Protein AF-A0A9E7KRF9-F1 (afdb_monomer_lite)

Foldseek 3Di:
DWKAFPNHRTDDPPDDDDPVRPPDHIDDDDPPDDPPDDDDDWDWDQQVPHVVCRVVPTHTPD

Organism: NCBI:txid320322

Structure (mmCIF, N/CA/C/O backbone):
data_AF-A0A9E7KRF9-F1
#
_entry.id   AF-A0A9E7KRF9-F1
#
loop_
_atom_site.group_PDB
_atom_site.id
_atom_site.type_symbol
_atom_site.label_atom_id
_atom_site.label_alt_id
_atom_site.label_comp_id
_atom_site.label_asym_id
_atom_site.label_entity_id
_atom_site.label_seq_id
_atom_site.pdbx_PDB_ins_code
_atom_site.Cartn_x
_atom_site.Cartn_y
_atom_site.Cartn_z
_atom_site.occupancy
_atom_site.B_iso_or_equiv
_atom_site.auth_seq_id
_atom_site.auth_comp_id
_atom_site.auth_asym_id
_atom_site.auth_atom_id
_atom_site.pdbx_PDB_model_num
ATOM 1 N N . MET A 1 1 ? -1.692 5.872 12.373 1.00 90.00 1 MET A N 1
ATOM 2 C CA . MET A 1 1 ? -1.982 4.684 11.540 1.00 90.00 1 MET A CA 1
ATOM 3 C C . MET A 1 1 ? -0.755 3.798 11.555 1.00 90.00 1 MET A C 1
ATOM 5 O O . MET A 1 1 ? 0.331 4.301 11.305 1.00 90.00 1 MET A O 1
ATOM 9 N N . MET A 1 2 ? -0.924 2.519 11.868 1.00 94.81 2 MET A N 1
ATOM 10 C CA . MET A 1 2 ? 0.152 1.533 11.916 1.00 94.81 2 MET A CA 1
ATOM 11 C C . MET A 1 2 ? -0.170 0.406 10.940 1.00 94.81 2 MET A C 1
ATOM 13 O O . MET A 1 2 ? -1.285 -0.109 10.965 1.00 94.81 2 MET A O 1
ATOM 17 N N . VAL A 1 3 ? 0.780 0.040 10.077 1.00 95.94 3 VAL A N 1
ATOM 18 C CA . VAL A 1 3 ? 0.618 -1.028 9.078 1.00 95.94 3 VAL A CA 1
ATOM 19 C C . VAL A 1 3 ? 1.698 -2.073 9.301 1.00 95.94 3 VAL A C 1
ATOM 21 O O . VAL A 1 3 ? 2.883 -1.748 9.261 1.00 95.94 3 VAL A O 1
ATOM 24 N N . THR A 1 4 ? 1.295 -3.325 9.497 1.00 96.44 4 THR A N 1
ATOM 25 C CA . THR A 1 4 ? 2.215 -4.432 9.769 1.00 96.44 4 THR A CA 1
ATOM 26 C C . THR A 1 4 ? 1.928 -5.607 8.843 1.00 96.44 4 THR A C 1
ATOM 28 O O . THR A 1 4 ? 0.823 -6.151 8.844 1.00 96.44 4 THR A O 1
ATOM 31 N N . TYR A 1 5 ? 2.937 -6.040 8.089 1.00 95.56 5 TYR A N 1
ATOM 32 C CA . TYR A 1 5 ? 2.907 -7.273 7.300 1.00 95.56 5 TYR A CA 1
ATOM 33 C C . TYR A 1 5 ? 3.495 -8.445 8.098 1.00 95.56 5 TYR A C 1
ATOM 35 O O . TYR A 1 5 ? 4.412 -8.263 8.904 1.00 95.56 5 TYR A O 1
ATOM 43 N N . ASN A 1 6 ? 2.970 -9.658 7.878 1.00 87.50 6 ASN A N 1
ATOM 44 C CA . ASN A 1 6 ? 3.478 -10.918 8.450 1.00 87.50 6 ASN A CA 1
ATOM 45 C C . ASN A 1 6 ? 3.787 -10.856 9.968 1.00 87.50 6 ASN A C 1
ATOM 47 O O . ASN A 1 6 ? 4.752 -11.447 10.448 1.00 87.50 6 ASN A O 1
ATOM 51 N N . SER A 1 7 ? 2.968 -10.109 10.718 1.00 75.25 7 SER A N 1
ATOM 52 C CA . SER A 1 7 ? 3.024 -9.900 12.177 1.00 75.25 7 SER A CA 1
ATOM 53 C C . SER A 1 7 ? 4.268 -9.207 12.756 1.00 75.25 7 SER A C 1
ATOM 55 O O . SER A 1 7 ? 4.258 -8.890 13.942 1.00 75.25 7 SER A O 1
ATOM 57 N N . ASN A 1 8 ? 5.316 -8.929 11.975 1.00 86.88 8 ASN A N 1
ATOM 58 C CA . ASN A 1 8 ? 6.543 -8.300 12.489 1.00 86.88 8 ASN A CA 1
ATOM 59 C C . ASN A 1 8 ? 7.218 -7.293 11.541 1.00 86.88 8 ASN A C 1
ATOM 61 O O . ASN A 1 8 ? 8.240 -6.711 11.904 1.00 86.88 8 ASN A O 1
ATOM 65 N N . LYS A 1 9 ? 6.676 -7.064 10.340 1.00 93.56 9 LYS A N 1
ATOM 66 C CA . LYS A 1 9 ? 7.206 -6.081 9.387 1.00 93.56 9 LYS A CA 1
ATOM 67 C C . LYS A 1 9 ? 6.376 -4.807 9.443 1.00 93.56 9 LYS A C 1
ATOM 69 O O . LYS A 1 9 ? 5.392 -4.673 8.719 1.00 93.56 9 LYS A O 1
ATOM 74 N N . LEU A 1 10 ? 6.771 -3.900 10.332 1.00 95.44 10 LEU A N 1
ATOM 75 C CA . LEU A 1 10 ? 6.193 -2.563 10.418 1.00 95.44 10 LEU A CA 1
ATOM 76 C C . LEU A 1 10 ? 6.579 -1.749 9.175 1.00 95.44 10 LEU A C 1
ATOM 78 O O . LEU A 1 10 ? 7.750 -1.706 8.799 1.00 95.44 10 LEU A O 1
ATOM 82 N N . VAL A 1 11 ? 5.595 -1.101 8.557 1.00 95.81 11 VAL A N 1
ATOM 83 C CA . VAL A 1 11 ? 5.831 -0.118 7.498 1.00 95.81 11 VAL A CA 1
ATOM 84 C C . VAL A 1 11 ? 6.212 1.210 8.145 1.00 95.81 11 VAL A C 1
ATOM 86 O O . VAL A 1 11 ? 5.444 1.770 8.928 1.00 95.81 11 VAL A O 1
ATOM 89 N N . CYS A 1 12 ? 7.389 1.717 7.790 1.00 95.56 12 CYS A N 1
ATOM 90 C CA . CYS A 1 12 ? 7.894 3.024 8.199 1.00 95.56 12 CYS A CA 1
ATOM 91 C C . CYS A 1 12 ? 8.139 3.882 6.953 1.00 95.56 12 CYS A C 1
ATOM 93 O O . CYS A 1 12 ? 8.542 3.361 5.913 1.00 95.56 12 CYS A O 1
A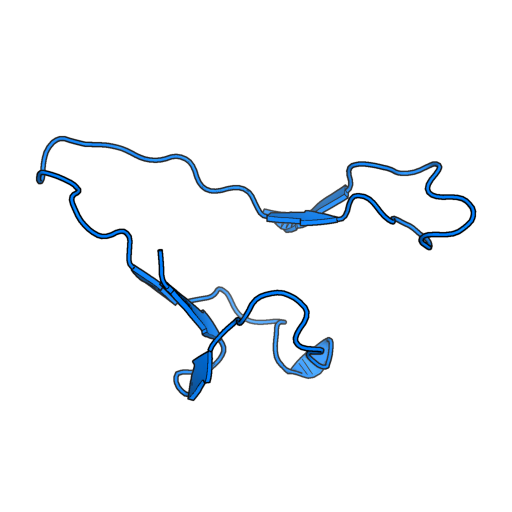TOM 95 N N . ASN A 1 13 ? 7.926 5.194 7.056 1.00 95.25 13 ASN A N 1
ATOM 96 C CA . ASN A 1 13 ? 8.064 6.103 5.917 1.00 95.25 13 ASN A CA 1
ATOM 97 C C . ASN A 1 13 ? 9.471 6.032 5.302 1.00 95.25 13 ASN A C 1
ATOM 99 O O . ASN A 1 13 ? 10.466 6.213 6.002 1.00 95.25 13 ASN A O 1
ATOM 103 N N . GLY A 1 14 ? 9.529 5.780 3.992 1.00 93.31 14 GLY A N 1
ATOM 104 C CA . GLY A 1 14 ? 10.775 5.675 3.227 1.00 93.31 14 GLY A CA 1
ATOM 105 C C . GLY A 1 14 ? 11.578 4.391 3.461 1.00 93.31 14 GLY A C 1
ATOM 106 O O . GLY A 1 14 ? 12.660 4.259 2.899 1.00 93.31 14 GLY A O 1
ATOM 107 N N . HIS A 1 15 ? 11.088 3.450 4.277 1.00 94.00 15 HIS A N 1
ATOM 108 C CA . HIS A 1 15 ? 11.787 2.192 4.519 1.00 94.00 15 HIS A CA 1
ATOM 109 C C . HIS A 1 15 ? 11.509 1.187 3.399 1.00 94.00 15 HIS A C 1
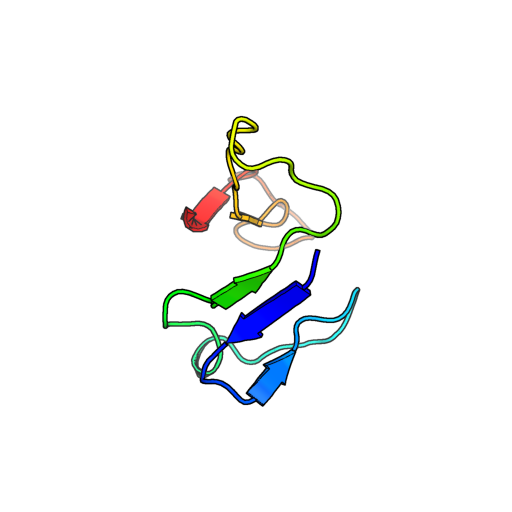ATOM 111 O O . HIS A 1 15 ? 10.356 0.894 3.081 1.00 94.00 15 HIS A O 1
ATOM 117 N N . GLU A 1 16 ? 12.573 0.625 2.834 1.00 94.31 16 GLU A N 1
ATOM 118 C CA . GLU A 1 16 ? 12.470 -0.354 1.759 1.00 94.31 16 GLU A CA 1
ATOM 119 C C . GLU A 1 16 ? 11.991 -1.713 2.291 1.00 94.31 16 GLU A C 1
ATOM 121 O O . GLU A 1 16 ? 12.403 -2.188 3.356 1.00 94.31 16 GLU A O 1
ATOM 126 N N . LEU A 1 17 ? 11.095 -2.349 1.539 1.00 93.62 17 LEU A N 1
ATOM 127 C CA . LEU A 1 17 ? 10.577 -3.679 1.826 1.00 93.62 17 LEU A CA 1
ATOM 128 C C . LEU A 1 17 ? 10.674 -4.528 0.563 1.00 93.62 17 LEU A C 1
ATOM 130 O O . LEU A 1 17 ? 10.292 -4.098 -0.521 1.00 93.62 17 LEU A O 1
ATOM 134 N N . PHE A 1 18 ? 11.143 -5.766 0.712 1.00 94.31 18 PHE A N 1
ATOM 135 C CA . PHE A 1 18 ? 11.127 -6.717 -0.394 1.00 94.31 18 PHE A CA 1
ATOM 136 C C . PHE A 1 18 ? 9.682 -7.031 -0.811 1.00 94.31 18 PHE A C 1
ATOM 138 O O . PHE A 1 18 ? 8.853 -7.271 0.073 1.00 94.31 18 PHE A O 1
ATOM 145 N N . PRO A 1 19 ? 9.383 -7.160 -2.120 1.00 94.62 19 PRO A N 1
ATOM 146 C CA . PRO A 1 19 ? 8.049 -7.538 -2.593 1.00 94.62 19 PRO A CA 1
ATOM 147 C C . PRO A 1 19 ? 7.512 -8.823 -1.944 1.00 94.62 19 PRO A C 1
ATOM 149 O O . PRO A 1 19 ? 6.341 -8.904 -1.584 1.00 94.62 19 PRO A O 1
ATOM 152 N N . SER A 1 20 ? 8.383 -9.808 -1.693 1.00 94.06 20 SER A N 1
ATOM 153 C CA . SER A 1 20 ? 8.026 -11.065 -1.015 1.00 94.06 20 SER A CA 1
ATOM 154 C C . SER A 1 20 ? 7.543 -10.877 0.429 1.00 94.06 20 SER A C 1
ATOM 156 O O . SER A 1 20 ? 6.793 -11.708 0.939 1.00 94.06 20 SER A O 1
ATOM 158 N N . ALA A 1 21 ? 7.935 -9.787 1.093 1.00 93.25 21 ALA A N 1
ATOM 159 C CA . ALA A 1 21 ? 7.529 -9.482 2.459 1.00 93.25 21 ALA A CA 1
ATOM 160 C C . ALA A 1 21 ? 6.144 -8.817 2.546 1.00 93.25 21 ALA A C 1
ATOM 162 O O . ALA A 1 21 ? 5.590 -8.767 3.644 1.00 93.25 21 ALA A O 1
ATOM 163 N N . VAL A 1 22 ? 5.586 -8.3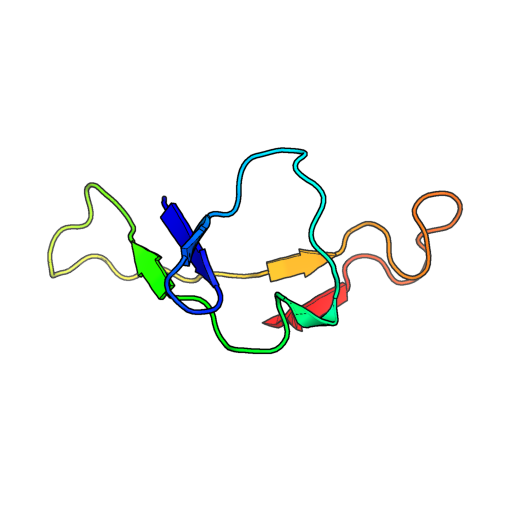39 1.424 1.00 94.44 22 VAL A N 1
ATOM 164 C CA . VAL A 1 22 ? 4.336 -7.553 1.365 1.00 94.44 22 VAL A CA 1
ATOM 165 C C . VAL A 1 22 ? 3.224 -8.212 0.533 1.00 94.44 22 VAL A C 1
ATOM 167 O O . VAL A 1 22 ? 2.246 -7.567 0.177 1.00 94.44 22 VAL A O 1
ATOM 170 N N . VAL A 1 23 ? 3.348 -9.511 0.232 1.00 93.50 23 VAL A N 1
ATOM 171 C CA . VAL A 1 23 ? 2.360 -10.263 -0.571 1.00 93.50 23 VAL A CA 1
ATOM 172 C C . VAL A 1 23 ? 1.032 -10.467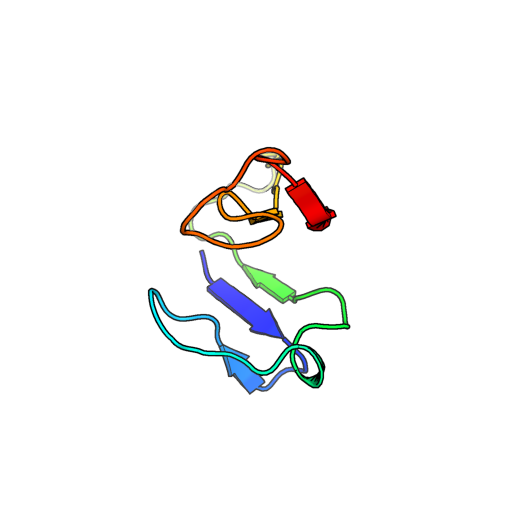 0.171 1.00 93.50 23 VAL A C 1
ATOM 174 O O . VAL A 1 23 ? -0.033 -10.507 -0.440 1.00 93.50 23 VAL A O 1
ATOM 177 N N . SER A 1 24 ? 1.085 -10.650 1.492 1.00 92.81 24 SER A N 1
ATOM 178 C CA . SER A 1 24 ? -0.094 -10.903 2.324 1.00 92.81 24 SER A CA 1
ATOM 179 C C . SER A 1 24 ? -0.812 -9.603 2.690 1.00 92.81 24 SER A C 1
ATOM 181 O O . SER A 1 24 ? -0.199 -8.546 2.773 1.00 92.81 24 SER A O 1
ATOM 183 N N . LYS A 1 25 ? -2.120 -9.666 2.962 1.00 94.25 25 LYS A N 1
ATOM 184 C CA . LYS A 1 25 ? -2.875 -8.499 3.444 1.00 94.25 25 LYS A CA 1
ATOM 185 C C . LYS A 1 25 ? -2.291 -7.993 4.780 1.00 94.25 25 LYS A C 1
ATOM 187 O O . LYS A 1 25 ? -2.121 -8.808 5.692 1.00 94.25 25 LYS A O 1
ATOM 192 N N . PRO A 1 26 ? -2.037 -6.681 4.947 1.00 95.94 26 PRO A N 1
ATOM 193 C CA . PRO A 1 26 ? -1.484 -6.163 6.190 1.00 95.94 26 PRO A CA 1
ATOM 194 C C . PRO A 1 26 ? -2.527 -6.089 7.309 1.00 95.94 26 PRO A C 1
ATOM 196 O O . PRO A 1 26 ? -3.734 -5.972 7.077 1.00 95.94 26 PRO A O 1
ATOM 199 N N . ARG A 1 27 ? -2.037 -6.070 8.549 1.00 95.06 27 ARG A N 1
ATOM 200 C CA . ARG A 1 27 ? -2.801 -5.620 9.714 1.00 95.06 27 ARG A CA 1
ATOM 201 C C . ARG A 1 27 ? -2.672 -4.106 9.819 1.00 95.06 27 ARG A C 1
ATOM 203 O O . ARG A 1 27 ? -1.555 -3.593 9.789 1.00 95.06 27 ARG A O 1
ATOM 210 N N . VAL A 1 28 ? -3.801 -3.411 9.949 1.00 93.81 28 VAL A N 1
ATOM 211 C CA . VAL A 1 28 ? -3.837 -1.948 10.045 1.00 93.81 28 VAL A CA 1
ATOM 212 C C . VAL A 1 28 ? -4.536 -1.525 11.325 1.00 93.81 28 VAL A C 1
ATOM 214 O O . VAL A 1 28 ? -5.635 -1.990 11.617 1.00 93.81 28 VAL A O 1
ATOM 217 N N . GLU A 1 29 ? -3.899 -0.629 12.066 1.00 92.75 29 GLU A N 1
ATOM 218 C CA . GLU A 1 29 ? -4.466 0.020 13.243 1.00 92.75 29 GLU A CA 1
ATOM 219 C C . GLU A 1 29 ? -4.607 1.520 12.970 1.00 92.75 29 GLU A C 1
ATOM 221 O O . GLU A 1 29 ? -3.646 2.203 12.598 1.00 92.75 29 GLU A O 1
ATOM 226 N N . VAL A 1 30 ? -5.823 2.040 13.131 1.00 91.44 30 VAL A N 1
ATOM 227 C CA . VAL A 1 30 ? -6.138 3.465 12.993 1.00 91.44 30 VAL A CA 1
ATOM 228 C C . VAL A 1 30 ? -6.469 3.998 14.382 1.00 91.44 30 VAL A C 1
ATOM 230 O O . VAL A 1 30 ? -7.459 3.600 14.989 1.00 91.44 30 VAL A O 1
ATOM 233 N N . GLU A 1 31 ? -5.608 4.866 14.904 1.00 86.75 31 GLU A N 1
ATOM 234 C CA . GLU A 1 31 ? -5.804 5.497 16.210 1.00 86.75 31 GLU A CA 1
ATOM 235 C C . GLU A 1 31 ? -6.892 6.575 16.139 1.00 86.75 31 GLU A C 1
ATOM 237 O O . GLU A 1 31 ? -7.038 7.254 15.122 1.00 86.75 31 GLU A O 1
ATOM 242 N N . GLY A 1 32 ? -7.644 6.749 17.229 1.00 81.31 32 GLY A N 1
ATOM 243 C CA . GLY A 1 32 ? -8.624 7.834 17.360 1.00 81.31 32 GLY A CA 1
ATOM 244 C C . GLY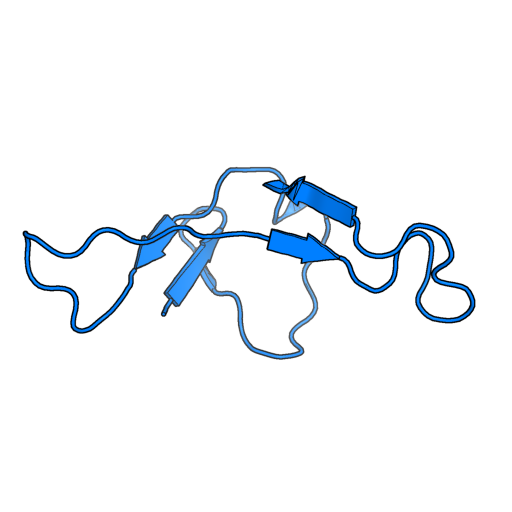 A 1 32 ? -9.957 7.615 16.633 1.00 81.31 32 GLY A C 1
ATOM 245 O O . GLY A 1 32 ? -10.763 8.539 16.565 1.00 81.31 32 GLY A O 1
ATOM 246 N N . GLY A 1 33 ? -10.216 6.417 16.101 1.00 75.12 33 GLY A N 1
ATOM 247 C CA . GLY A 1 33 ? -11.523 6.060 15.551 1.00 75.12 33 GLY A CA 1
ATOM 248 C C . GLY A 1 33 ? -12.528 5.710 16.650 1.00 75.12 33 GLY A C 1
ATOM 249 O O . GLY A 1 33 ? -12.314 4.769 17.414 1.00 75.12 33 GLY A O 1
ATOM 250 N N . GLU A 1 34 ? -13.648 6.427 16.716 1.00 80.81 34 GLU A N 1
ATOM 251 C CA . GLU A 1 34 ? -14.814 5.969 17.476 1.00 80.81 34 GLU A CA 1
ATOM 252 C C . GLU A 1 34 ? -15.419 4.724 16.803 1.00 80.81 34 GLU A C 1
ATOM 254 O O . GLU A 1 34 ? -15.303 4.552 15.591 1.00 80.81 34 GLU A O 1
ATOM 259 N N . MET A 1 35 ? -16.139 3.873 17.546 1.00 80.94 35 MET A N 1
ATOM 260 C CA . MET A 1 35 ? -16.760 2.649 16.990 1.00 80.94 35 MET A CA 1
ATOM 261 C C . MET A 1 35 ? -17.757 2.905 15.841 1.00 80.94 35 MET A C 1
ATOM 263 O O . MET A 1 35 ? -18.194 1.961 15.190 1.00 80.94 35 MET A O 1
ATOM 267 N N . ARG A 1 36 ? -18.157 4.163 15.616 1.00 88.62 36 ARG A N 1
ATOM 268 C CA . ARG A 1 36 ? -19.078 4.579 14.547 1.00 88.62 36 ARG A CA 1
ATOM 269 C C . ARG A 1 36 ? -18.370 5.182 13.334 1.00 88.62 36 ARG A C 1
ATOM 271 O O . ARG A 1 36 ? -19.033 5.472 12.341 1.00 88.62 36 ARG A O 1
ATOM 278 N N . SER A 1 37 ? -17.060 5.389 13.414 1.00 89.38 37 SER A N 1
ATOM 279 C CA . SER A 1 37 ? -16.272 5.921 12.311 1.00 89.38 37 SER A CA 1
ATOM 280 C C . SER A 1 37 ? -15.923 4.800 11.343 1.00 89.38 37 SER A C 1
ATOM 282 O O . SER A 1 37 ? -15.375 3.769 11.731 1.00 89.38 37 SER A O 1
ATOM 284 N N . PHE A 1 38 ? -16.222 5.021 10.069 1.00 91.19 38 PHE A N 1
ATOM 285 C CA . PHE A 1 38 ? -15.832 4.132 8.985 1.00 91.19 38 PHE A CA 1
ATOM 286 C C . PHE A 1 38 ? -14.716 4.787 8.184 1.00 91.19 38 PHE A C 1
ATOM 288 O O . PHE A 1 38 ? -14.735 5.995 7.948 1.00 91.19 38 PHE A O 1
ATOM 295 N N . PHE A 1 39 ? -13.754 3.976 7.759 1.00 91.88 39 PHE A N 1
ATOM 296 C CA . PHE A 1 39 ? -12.605 4.428 6.991 1.00 91.88 39 PHE A CA 1
ATOM 297 C C . PHE A 1 39 ? -12.491 3.608 5.713 1.00 91.88 39 PHE A C 1
ATOM 299 O O . PHE A 1 39 ? -12.711 2.395 5.721 1.00 91.88 39 PHE A O 1
ATOM 306 N N . THR A 1 40 ? -12.094 4.278 4.640 1.00 94.69 40 THR A N 1
ATOM 307 C CA . THR A 1 40 ? -11.629 3.637 3.413 1.00 94.69 40 THR A CA 1
ATOM 308 C C . THR A 1 40 ? -10.114 3.718 3.413 1.00 94.69 40 THR A C 1
ATOM 310 O O . THR A 1 40 ? -9.557 4.790 3.648 1.00 94.69 40 THR A O 1
ATOM 313 N N . LEU A 1 41 ? -9.451 2.594 3.166 1.00 94.50 41 LEU A N 1
ATOM 314 C CA . LEU A 1 41 ? -8.004 2.533 3.062 1.00 94.50 41 LEU A CA 1
ATOM 315 C C . LEU A 1 41 ? -7.630 2.065 1.664 1.00 94.50 41 LEU A C 1
ATOM 317 O O . LEU A 1 41 ? -8.181 1.069 1.208 1.00 94.50 41 LEU A O 1
ATOM 321 N N . VAL A 1 42 ? -6.717 2.796 1.030 1.00 96.75 42 VAL A N 1
ATOM 322 C CA . VAL A 1 42 ? -6.244 2.534 -0.330 1.00 96.75 42 VAL A CA 1
ATOM 323 C C . VAL A 1 42 ? -4.720 2.484 -0.307 1.00 96.75 42 VAL A C 1
ATOM 325 O O . VAL A 1 42 ? -4.082 3.322 0.336 1.00 96.75 42 VAL A O 1
ATOM 328 N N . MET A 1 43 ? -4.142 1.510 -0.999 1.00 96.44 43 MET A N 1
ATOM 329 C CA . MET A 1 43 ? -2.713 1.396 -1.258 1.00 96.44 43 MET A CA 1
ATOM 330 C C . MET A 1 43 ? -2.481 1.615 -2.752 1.00 96.44 43 MET A C 1
ATOM 332 O O . MET A 1 43 ? -2.947 0.836 -3.587 1.00 96.44 43 MET A O 1
ATOM 336 N N . THR A 1 44 ? -1.782 2.698 -3.085 1.00 97.62 44 THR A N 1
ATOM 337 C CA . THR A 1 44 ? -1.459 3.070 -4.464 1.00 97.62 44 THR A CA 1
ATOM 338 C C . THR A 1 44 ? 0.048 3.138 -4.669 1.00 97.62 44 THR A C 1
ATOM 340 O O . THR A 1 44 ? 0.799 3.483 -3.756 1.00 97.62 44 THR A O 1
ATOM 343 N N . ASP A 1 45 ? 0.477 2.805 -5.882 1.00 97.38 45 ASP A N 1
ATOM 344 C CA . ASP A 1 45 ? 1.830 3.023 -6.376 1.00 97.38 45 ASP A CA 1
ATOM 345 C C . ASP A 1 45 ? 1.803 4.169 -7.411 1.00 97.38 45 ASP A C 1
ATOM 347 O O . ASP A 1 45 ? 1.256 4.006 -8.513 1.00 97.38 45 ASP A O 1
ATOM 351 N N . PRO A 1 46 ? 2.336 5.357 -7.068 1.00 98.00 46 PRO A N 1
ATOM 352 C CA . PRO A 1 46 ? 2.395 6.499 -7.975 1.00 98.00 46 PRO A CA 1
ATOM 353 C C . PRO A 1 46 ? 3.509 6.379 -9.020 1.00 98.00 46 PRO A C 1
ATOM 355 O O . PRO A 1 46 ? 3.560 7.203 -9.934 1.00 98.00 46 PRO A O 1
ATOM 358 N N . ASP A 1 47 ? 4.383 5.385 -8.885 1.00 97.56 47 ASP A N 1
ATOM 359 C CA . ASP A 1 47 ? 5.605 5.243 -9.659 1.00 97.56 47 ASP A CA 1
ATOM 360 C C . ASP A 1 47 ? 5.487 4.151 -10.728 1.00 97.56 47 ASP A C 1
ATOM 362 O O . ASP A 1 47 ? 6.467 3.849 -11.387 1.00 97.56 47 ASP A O 1
ATOM 366 N N . ALA A 1 48 ? 4.318 3.549 -10.962 1.00 97.44 48 ALA A N 1
ATOM 367 C CA . ALA A 1 48 ? 4.194 2.443 -11.914 1.00 97.44 48 ALA A CA 1
ATOM 368 C C . ALA A 1 48 ? 4.426 2.866 -13.393 1.00 97.44 48 ALA A C 1
ATOM 370 O O . ALA A 1 48 ? 3.797 3.823 -13.860 1.00 97.44 48 ALA A O 1
ATOM 371 N N . PRO A 1 49 ? 5.231 2.123 -14.192 1.00 96.81 49 PRO A N 1
ATOM 372 C CA . PRO A 1 49 ? 6.013 0.929 -13.830 1.00 96.81 49 PRO A CA 1
ATOM 373 C C . PRO A 1 49 ? 7.401 1.229 -13.230 1.00 96.81 49 PRO A C 1
ATOM 375 O O . PRO A 1 49 ? 8.066 0.314 -12.749 1.00 96.81 49 PRO A O 1
ATOM 378 N N . GLY A 1 50 ? 7.865 2.475 -13.302 1.00 96.75 50 GLY A N 1
ATOM 379 C CA . GLY A 1 50 ? 9.027 2.959 -12.562 1.00 96.75 50 GLY A CA 1
ATOM 380 C C . GLY A 1 50 ? 8.994 4.487 -12.388 1.00 96.75 50 GLY A C 1
ATOM 381 O O . GLY A 1 50 ? 8.398 5.191 -13.208 1.00 96.75 50 GLY A O 1
ATOM 382 N N . PRO A 1 51 ? 9.682 5.030 -11.369 1.00 96.88 51 PRO A N 1
ATOM 383 C CA . PRO A 1 51 ? 9.542 6.432 -10.952 1.00 96.88 51 PRO A CA 1
ATOM 384 C C . PRO A 1 51 ? 10.033 7.455 -11.989 1.00 96.88 51 PRO A C 1
ATOM 386 O O . PRO A 1 51 ? 9.693 8.633 -11.913 1.00 96.88 51 PRO A O 1
ATOM 389 N N . SER A 1 52 ? 10.859 7.041 -12.958 1.00 98.06 52 SER A N 1
ATOM 390 C CA . SER A 1 52 ? 11.388 7.932 -14.002 1.00 98.06 52 SER A CA 1
ATOM 391 C C . SER A 1 52 ? 10.403 8.204 -15.143 1.00 98.06 52 SER A C 1
ATOM 393 O O . SER A 1 52 ? 10.479 9.269 -15.749 1.00 98.06 52 SER A O 1
ATOM 395 N N . ASP A 1 53 ? 9.503 7.262 -15.437 1.00 97.38 53 ASP A N 1
ATOM 396 C CA . ASP A 1 53 ? 8.450 7.397 -16.454 1.00 97.38 53 ASP A CA 1
ATOM 397 C C . ASP A 1 53 ? 7.180 6.659 -15.987 1.00 97.38 53 ASP A C 1
ATOM 399 O O . ASP A 1 53 ? 6.880 5.554 -16.450 1.00 97.38 53 ASP A O 1
ATOM 403 N N . PRO A 1 54 ? 6.454 7.223 -15.004 1.00 97.44 54 PRO A N 1
ATOM 404 C CA . PRO A 1 54 ? 5.353 6.535 -14.345 1.00 97.44 54 PRO A CA 1
ATOM 405 C C . PRO A 1 54 ? 4.044 6.674 -15.142 1.00 97.44 54 PRO A C 1
ATOM 407 O O . PRO A 1 54 ? 3.054 7.210 -14.651 1.00 97.44 54 PRO A O 1
ATOM 410 N N . TYR A 1 55 ? 4.015 6.242 -16.405 1.00 97.06 55 TYR A N 1
ATOM 411 C CA . TYR A 1 55 ? 2.856 6.428 -17.295 1.00 97.06 55 TYR A CA 1
ATOM 412 C C . TYR A 1 55 ? 1.621 5.583 -16.923 1.00 97.06 55 TYR A C 1
ATOM 414 O O . TYR A 1 55 ? 0.550 5.789 -17.495 1.00 97.06 55 TYR A O 1
ATOM 422 N N . LEU A 1 56 ? 1.747 4.645 -15.975 1.00 96.75 56 LEU A N 1
ATOM 423 C CA . LEU A 1 56 ? 0.633 3.862 -15.421 1.00 96.75 56 LEU A CA 1
ATOM 424 C C . LEU A 1 56 ? 0.173 4.368 -14.049 1.00 96.75 56 LEU A C 1
ATOM 426 O O . LEU A 1 56 ? -0.650 3.715 -13.405 1.00 96.75 56 LEU A O 1
ATOM 430 N N . ARG A 1 57 ? 0.687 5.513 -13.588 1.00 95.38 57 ARG A N 1
ATOM 431 C CA . ARG A 1 57 ? 0.250 6.115 -12.329 1.00 95.38 57 ARG A CA 1
ATOM 432 C C . ARG A 1 57 ? -1.238 6.494 -12.369 1.00 95.38 57 ARG A C 1
ATOM 434 O O . ARG A 1 57 ? -1.717 7.027 -13.366 1.00 95.38 57 ARG A O 1
ATOM 441 N N . GLU A 1 58 ? -2.004 6.322 -11.298 1.00 96.50 58 GLU A N 1
ATOM 442 C CA . GLU A 1 58 ? -1.694 5.596 -10.057 1.00 96.50 58 GLU A CA 1
ATOM 443 C C . GLU A 1 58 ? -2.125 4.133 -10.177 1.00 96.50 58 GLU A C 1
ATOM 445 O O . GLU A 1 58 ? -3.272 3.843 -10.530 1.00 96.50 58 GLU A O 1
ATOM 450 N N . HIS A 1 59 ? -1.229 3.204 -9.841 1.00 97.00 59 HIS A N 1
ATOM 451 C CA . HIS A 1 59 ? -1.581 1.793 -9.797 1.00 97.00 59 HIS A CA 1
ATOM 452 C C . HIS A 1 59 ? -2.187 1.454 -8.433 1.00 97.00 59 HIS A C 1
ATOM 454 O O . HIS A 1 59 ? -1.507 1.480 -7.410 1.00 97.00 59 HIS A O 1
ATOM 460 N N . VAL A 1 60 ? -3.486 1.158 -8.408 1.00 97.25 60 VAL A N 1
ATOM 461 C CA . VAL A 1 6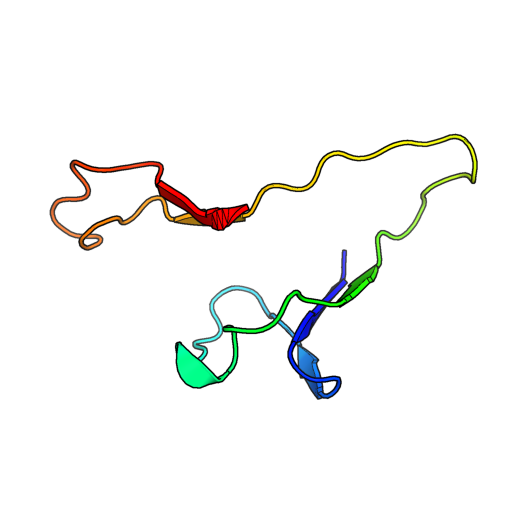0 ? -4.206 0.791 -7.181 1.00 97.25 60 VAL A CA 1
ATOM 462 C C . VAL A 1 60 ? -3.990 -0.692 -6.893 1.00 97.25 60 VAL A C 1
ATOM 464 O O . VAL A 1 60 ? -4.451 -1.542 -7.654 1.00 97.25 60 VAL A O 1
ATOM 467 N N . HIS A 1 61 ? -3.322 -1.008 -5.785 1.00 94.81 61 HIS A N 1
ATOM 468 C CA . HIS A 1 61 ? -3.132 -2.391 -5.351 1.00 94.81 61 HIS A CA 1
ATOM 469 C C . HIS A 1 61 ? -4.341 -2.927 -4.577 1.00 94.81 61 HIS A C 1
ATOM 471 O O . HIS A 1 61 ? -4.724 -4.080 -4.783 1.00 94.81 61 HIS A O 1
ATOM 477 N N . TRP A 1 62 ? -4.908 -2.121 -3.672 1.00 93.75 62 TRP A N 1
ATOM 478 C CA . TRP A 1 62 ? -6.104 -2.434 -2.879 1.00 93.75 62 TRP A CA 1
ATOM 479 C C . TRP A 1 62 ? -6.694 -1.191 -2.214 1.00 93.75 62 TRP A C 1
ATOM 481 O O . TRP A 1 62 ? -6.001 -0.150 -2.194 1.00 93.75 62 TRP A O 1
#

Radius of gyration: 13.87 Å; chains: 1; bounding box: 32×19×35 Å

InterPro domains:
  IPR001858 Phosphatidylethanolamine-binding, conserved site [PS01220] (39-61)
  IPR035810 Phosphatidylethanolamine-binding protein, eukaryotic [PTHR11362] (2-62)
  IPR036610 PEBP-like superfamily [G3DSA:3.90.280.10] (1-62)
  IPR036610 PEBP-like superfamily [SSF49777] (2-62)

pLDDT: mean 93.25, std 5.13, range [75.12, 98.06]

Secondary structure (DSSP, 8-state):
-EEEETTTEE--TT----GGGSSSPPEEE-TT--TT-------EETTSS-TTS-TT--EE--

Sequence (62 aa):
MMVTYNSNKLVCNGHELFPSAVVSKPRVEVEGGEMRSFFTLVMTDPDAPGPSDPYLREHVHW